Protein AF-A0A3B1C7B3-F1 (afdb_monomer)

Mean predicted aligned error: 9.5 Å

Secondary structure (DSSP, 8-state):
---THHHHHHHHHHHHHHHHHHHHHHHHHHHHHHHTTTHHHHHHHHHHHTT---TT-EE--TT-TTSHHHHHHHHHS-TT-EE-

pLDDT: mean 82.37, std 10.0, range [50.34, 93.38]

InterPro domains:
  IPR023576 UbiE/COQ5 methyltransferase, conserved site [PS01183] (28-43)
  IPR029063 S-adenosyl-L-methionine-dependent methyltransferase superfamily [G3DSA:3.40.50.150] (23-84)
  IPR029063 S-adenosyl-L-methionine-dependent methyltransferase superfamily [SSF53335] (9-82)

Organism: NCBI:txid652676

Structure (mmCIF, N/CA/C/O backbone):
data_AF-A0A3B1C7B3-F1
#
_entry.id   AF-A0A3B1C7B3-F1
#
loop_
_atom_site.group_PDB
_atom_site.id
_atom_site.type_symbol
_atom_site.label_atom_id
_atom_site.label_alt_id
_atom_site.label_comp_id
_atom_site.label_asym_id
_atom_site.label_entity_id
_atom_site.label_seq_id
_atom_site.pdbx_PDB_ins_code
_atom_site.Cartn_x
_atom_site.Cartn_y
_atom_site.Cartn_z
_atom_site.occupancy
_atom_site.B_iso_or_equiv
_atom_site.auth_seq_id
_atom_site.auth_comp_id
_atom_site.auth_asym_id
_atom_site.auth_atom_id
_atom_site.pdbx_PDB_model_num
ATOM 1 N N . MET A 1 1 ? 26.597 22.835 -35.746 1.00 50.34 1 MET A N 1
ATOM 2 C CA . MET A 1 1 ? 25.670 21.693 -35.890 1.00 50.34 1 MET A CA 1
ATOM 3 C C . MET A 1 1 ? 25.787 20.856 -34.630 1.00 50.34 1 MET A C 1
ATOM 5 O O . MET A 1 1 ? 26.864 20.326 -34.400 1.00 50.34 1 MET A O 1
ATOM 9 N N . TYR A 1 2 ? 24.755 20.816 -33.785 1.00 54.19 2 TYR A N 1
ATOM 10 C CA . TYR A 1 2 ? 24.721 19.884 -32.653 1.00 54.19 2 TYR A CA 1
ATOM 11 C C . TYR A 1 2 ? 24.352 18.494 -33.177 1.00 54.19 2 TYR A C 1
ATOM 13 O O . TYR A 1 2 ? 23.415 18.360 -33.963 1.00 54.19 2 TYR A O 1
ATOM 21 N N . ASP A 1 3 ? 25.128 17.487 -32.788 1.00 61.50 3 ASP A N 1
ATOM 22 C CA . ASP A 1 3 ? 24.943 16.097 -33.193 1.00 61.50 3 ASP A CA 1
ATOM 23 C C . ASP A 1 3 ? 23.653 15.523 -32.578 1.00 61.50 3 ASP A C 1
ATOM 25 O O . ASP A 1 3 ? 23.551 15.312 -31.368 1.00 61.50 3 ASP A O 1
ATOM 29 N N . ASN A 1 4 ? 22.654 15.287 -33.431 1.00 63.38 4 ASN A N 1
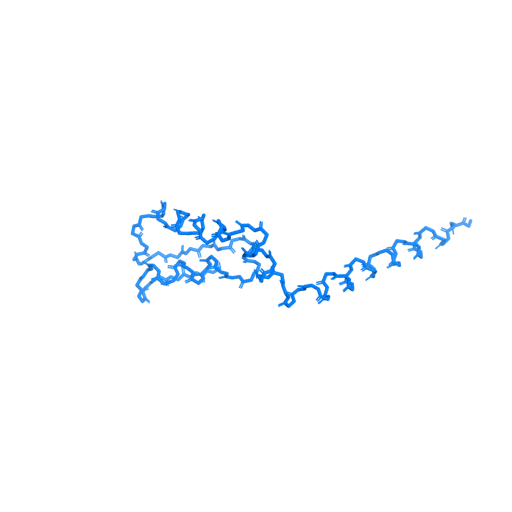ATOM 30 C CA . ASN A 1 4 ? 21.318 14.813 -33.056 1.00 63.38 4 ASN A CA 1
ATOM 31 C C . ASN A 1 4 ? 21.302 13.319 -32.654 1.00 63.38 4 ASN A C 1
ATOM 33 O O . ASN A 1 4 ? 20.277 12.785 -32.227 1.00 63.38 4 ASN A O 1
ATOM 37 N N . THR A 1 5 ? 22.443 12.632 -32.772 1.00 63.22 5 THR A N 1
ATOM 38 C CA . THR A 1 5 ? 22.613 11.207 -32.451 1.00 63.22 5 THR A CA 1
ATOM 39 C C . THR A 1 5 ? 22.467 10.933 -30.949 1.00 63.22 5 THR A C 1
ATOM 41 O O . THR A 1 5 ? 21.882 9.921 -30.553 1.00 63.22 5 THR A O 1
ATOM 44 N N . TYR A 1 6 ? 22.907 11.862 -30.089 1.00 60.44 6 TYR A N 1
ATOM 45 C CA . TYR A 1 6 ? 22.794 11.719 -28.632 1.00 60.44 6 TYR A CA 1
ATOM 46 C C . TYR A 1 6 ? 21.343 11.801 -28.138 1.00 60.44 6 TYR A C 1
ATOM 48 O O . TYR A 1 6 ? 20.938 10.966 -27.322 1.00 60.44 6 TYR A O 1
ATOM 56 N N . MET A 1 7 ? 20.539 12.733 -28.667 1.00 60.69 7 MET A N 1
ATOM 57 C CA . MET A 1 7 ? 19.107 12.830 -28.341 1.00 60.69 7 MET A CA 1
ATOM 58 C C . MET A 1 7 ? 18.346 11.585 -28.806 1.00 60.69 7 MET A C 1
ATOM 60 O O . MET A 1 7 ? 17.667 10.965 -27.990 1.00 60.69 7 MET A O 1
ATOM 64 N N . ASN A 1 8 ? 18.565 11.131 -30.047 1.00 62.97 8 ASN A N 1
ATOM 65 C CA . ASN A 1 8 ? 17.936 9.911 -30.572 1.00 62.97 8 ASN A CA 1
ATOM 66 C C . ASN A 1 8 ? 18.279 8.661 -29.740 1.00 62.97 8 ASN A C 1
ATOM 68 O O . ASN A 1 8 ? 17.411 7.832 -29.457 1.00 62.97 8 ASN A O 1
ATOM 72 N N . SER A 1 9 ? 19.535 8.518 -29.295 1.00 71.56 9 SER A N 1
ATOM 73 C CA . SER A 1 9 ? 19.946 7.385 -28.451 1.00 71.56 9 SER A CA 1
ATOM 74 C C . SER A 1 9 ? 19.289 7.410 -27.065 1.00 71.56 9 SER A C 1
ATOM 76 O O . SER A 1 9 ? 18.947 6.360 -26.517 1.00 71.56 9 SER A O 1
ATOM 78 N N . THR A 1 10 ? 19.077 8.605 -26.511 1.00 71.12 10 THR A N 1
ATOM 79 C CA . THR A 1 10 ? 18.478 8.795 -25.187 1.00 71.12 10 THR A CA 1
ATOM 80 C C . THR A 1 10 ? 16.976 8.545 -25.236 1.00 71.12 10 THR A C 1
ATOM 82 O O . THR A 1 10 ? 16.457 7.814 -24.395 1.00 71.12 10 THR A O 1
ATOM 85 N N . GLU A 1 11 ? 16.290 9.053 -26.263 1.00 74.62 11 GLU A N 1
ATOM 86 C CA . GLU A 1 11 ? 14.873 8.762 -26.509 1.00 74.62 11 GLU A CA 1
ATOM 87 C C . GLU A 1 11 ? 14.633 7.265 -26.731 1.00 74.62 11 GLU A C 1
ATOM 89 O O . GLU A 1 11 ? 13.709 6.687 -26.155 1.00 74.62 11 GLU A O 1
ATOM 94 N N . THR A 1 12 ? 15.518 6.600 -27.479 1.00 80.88 12 THR A N 1
ATOM 95 C CA . THR A 1 12 ? 15.432 5.152 -27.720 1.00 80.88 12 THR A CA 1
ATOM 96 C C . THR A 1 12 ? 15.642 4.348 -26.433 1.00 80.88 12 THR A C 1
ATOM 98 O O . THR A 1 12 ? 14.885 3.417 -26.155 1.00 80.88 12 THR A O 1
ATOM 101 N N . LYS A 1 13 ? 16.623 4.722 -25.597 1.00 80.50 13 LYS A N 1
ATOM 102 C CA . LYS A 1 13 ? 16.848 4.086 -24.287 1.00 80.50 13 LYS A CA 1
ATOM 103 C C . LYS A 1 13 ? 15.678 4.309 -23.332 1.00 80.50 13 LYS A C 1
ATOM 105 O O . LYS A 1 13 ? 15.224 3.358 -22.703 1.00 80.50 13 LYS A O 1
ATOM 110 N N . ALA A 1 14 ? 15.168 5.536 -23.242 1.00 84.00 14 ALA A N 1
ATOM 111 C CA . ALA A 1 14 ? 14.017 5.859 -22.404 1.00 84.00 14 ALA A CA 1
ATOM 112 C C . ALA A 1 14 ? 12.778 5.055 -22.822 1.00 84.00 14 ALA A C 1
ATOM 114 O O . ALA A 1 14 ? 12.069 4.524 -21.967 1.00 84.00 14 ALA A O 1
ATOM 115 N N . LYS A 1 15 ? 12.553 4.897 -24.133 1.00 85.75 15 LYS A N 1
ATOM 116 C CA . LYS A 1 15 ? 11.477 4.064 -24.677 1.00 85.75 15 LYS A CA 1
ATOM 117 C C . LYS A 1 15 ? 11.649 2.586 -24.315 1.00 85.75 15 LYS A C 1
ATOM 119 O O . LYS A 1 15 ? 10.702 1.990 -23.814 1.00 85.75 15 LYS A O 1
ATOM 124 N N . ALA A 1 16 ? 12.847 2.023 -24.479 1.00 82.75 16 ALA A N 1
ATOM 125 C CA . ALA A 1 16 ? 13.133 0.629 -24.126 1.00 82.75 16 ALA A CA 1
ATOM 126 C C . ALA A 1 16 ? 12.944 0.353 -22.623 1.00 82.75 16 ALA A C 1
ATOM 128 O O . ALA A 1 16 ? 12.341 -0.648 -22.240 1.00 82.75 16 ALA A O 1
ATOM 129 N N . VAL A 1 17 ? 13.400 1.271 -21.763 1.00 82.25 17 VAL A N 1
ATOM 130 C CA . VAL A 1 17 ? 13.178 1.195 -20.312 1.00 82.25 17 VAL A CA 1
ATOM 131 C C . VAL A 1 17 ? 11.683 1.249 -20.000 1.00 82.25 17 VAL A C 1
ATOM 133 O O . VAL A 1 17 ? 11.188 0.427 -19.232 1.00 82.25 17 VAL A O 1
ATOM 136 N N . ARG A 1 18 ? 10.938 2.162 -20.631 1.00 82.94 18 ARG A N 1
ATOM 137 C CA . ARG A 1 18 ? 9.490 2.284 -20.437 1.00 82.94 18 ARG A CA 1
ATOM 138 C C . ARG A 1 18 ? 8.744 1.025 -20.871 1.00 82.94 18 ARG A C 1
ATOM 140 O O . ARG A 1 18 ? 7.900 0.558 -20.121 1.00 82.94 18 ARG A O 1
ATOM 147 N N . GLU A 1 19 ? 9.073 0.453 -22.026 1.00 84.12 19 GLU A N 1
ATOM 148 C CA . GLU A 1 19 ? 8.472 -0.793 -22.521 1.00 84.12 19 GLU A CA 1
ATOM 149 C C . GLU A 1 19 ? 8.785 -1.981 -21.602 1.00 84.12 19 GLU A C 1
ATOM 151 O O . GLU A 1 19 ? 7.881 -2.746 -21.258 1.00 84.12 19 GLU A O 1
ATOM 156 N N . MET A 1 20 ? 10.029 -2.087 -21.121 1.00 79.75 20 MET A N 1
ATOM 157 C CA . MET A 1 20 ? 10.415 -3.078 -20.117 1.00 79.75 20 MET A CA 1
ATOM 158 C C . MET A 1 20 ? 9.564 -2.927 -18.850 1.00 79.75 20 MET A C 1
ATOM 160 O O . MET A 1 20 ? 8.920 -3.896 -18.447 1.00 79.75 20 MET A O 1
ATOM 164 N N . PHE A 1 21 ? 9.481 -1.720 -18.275 1.00 77.69 21 PHE A N 1
ATOM 165 C CA . PHE A 1 21 ? 8.664 -1.447 -17.087 1.00 77.69 21 PHE A CA 1
ATOM 166 C C . PHE A 1 21 ? 7.170 -1.699 -17.326 1.00 77.69 21 PHE A C 1
ATOM 168 O O . PHE A 1 21 ? 6.520 -2.328 -16.496 1.00 77.69 21 PHE A O 1
ATOM 175 N N . SER A 1 22 ? 6.619 -1.295 -18.472 1.00 80.12 22 SER A N 1
ATOM 176 C CA . SER A 1 22 ? 5.222 -1.562 -18.831 1.00 80.12 22 SER A CA 1
ATOM 177 C C . SER A 1 22 ? 4.925 -3.059 -18.958 1.00 80.12 22 SER A C 1
ATOM 179 O O . SER A 1 22 ? 3.840 -3.499 -18.577 1.00 80.12 22 SER A O 1
ATOM 181 N N . SER A 1 23 ? 5.879 -3.857 -19.448 1.00 79.81 23 SER A N 1
ATOM 182 C CA . SER A 1 23 ? 5.717 -5.310 -19.571 1.00 79.81 23 SER A CA 1
ATOM 183 C C . SER A 1 23 ? 5.707 -6.030 -18.217 1.00 79.81 23 SER A C 1
ATOM 185 O O . SER A 1 23 ? 4.961 -6.997 -18.040 1.00 79.81 23 SER A O 1
ATOM 187 N N . ILE A 1 24 ? 6.486 -5.538 -17.246 1.00 75.31 24 ILE A N 1
ATOM 188 C CA . ILE A 1 24 ? 6.599 -6.138 -15.911 1.00 75.31 24 ILE A CA 1
ATOM 189 C C . ILE A 1 24 ? 5.609 -5.552 -14.912 1.00 75.31 24 ILE A C 1
ATOM 191 O O . ILE A 1 24 ? 5.322 -6.231 -13.939 1.00 75.31 24 ILE A O 1
ATOM 195 N N . ALA A 1 25 ? 5.040 -4.365 -15.150 1.00 75.62 25 ALA A N 1
ATOM 196 C CA . ALA A 1 25 ? 4.130 -3.686 -14.222 1.00 75.62 25 ALA A CA 1
ATOM 197 C C . ALA A 1 25 ? 2.993 -4.598 -13.730 1.00 75.62 25 ALA A C 1
ATOM 199 O O . ALA A 1 25 ? 2.752 -4.691 -12.534 1.00 75.62 25 ALA A O 1
ATOM 200 N N . ARG A 1 26 ? 2.363 -5.371 -14.630 1.00 70.06 26 ARG A N 1
ATOM 201 C CA . ARG A 1 26 ? 1.309 -6.343 -14.261 1.00 70.06 26 ARG A CA 1
ATOM 202 C C . ARG A 1 26 ? 1.792 -7.510 -13.396 1.00 70.06 26 ARG A C 1
ATOM 204 O O . ARG A 1 26 ? 0.982 -8.151 -12.740 1.00 70.06 26 ARG A O 1
ATOM 211 N N . ARG A 1 27 ? 3.077 -7.850 -13.469 1.00 73.56 27 ARG A N 1
ATOM 212 C CA . ARG A 1 27 ? 3.697 -8.951 -12.719 1.00 73.56 27 ARG A CA 1
ATOM 213 C C . ARG A 1 27 ? 4.558 -8.442 -11.569 1.00 73.56 27 ARG A C 1
ATOM 215 O O . ARG A 1 27 ? 5.143 -9.263 -10.880 1.00 73.56 27 ARG A O 1
ATOM 222 N N . TYR A 1 28 ? 4.663 -7.130 -11.383 1.00 72.06 28 TYR A N 1
ATOM 223 C CA . TYR A 1 28 ? 5.624 -6.521 -10.478 1.00 72.06 28 TYR A CA 1
ATOM 224 C C . TYR A 1 28 ? 5.299 -6.861 -9.027 1.00 72.06 28 TYR A C 1
ATOM 226 O O . TYR A 1 28 ? 6.184 -7.311 -8.311 1.00 72.06 28 TYR A O 1
ATOM 234 N N . ASP A 1 29 ? 4.024 -6.788 -8.637 1.00 69.19 29 ASP A N 1
ATOM 235 C CA . ASP A 1 29 ? 3.582 -7.208 -7.301 1.00 69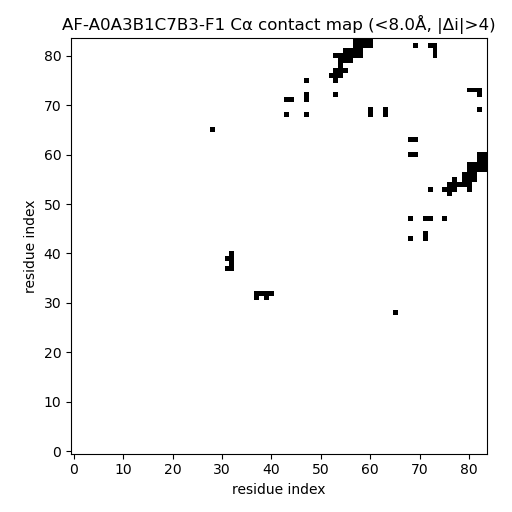.19 29 ASP A CA 1
ATOM 236 C C . ASP A 1 29 ? 3.866 -8.694 -7.059 1.00 69.19 29 ASP A C 1
ATOM 238 O O . ASP A 1 29 ? 4.460 -9.071 -6.051 1.00 69.19 29 ASP A O 1
ATOM 242 N N . PHE A 1 30 ? 3.555 -9.549 -8.040 1.00 73.50 30 PHE A N 1
ATOM 243 C CA . PHE A 1 30 ? 3.877 -10.977 -7.971 1.00 73.50 30 PHE A CA 1
ATOM 244 C C . PHE A 1 30 ? 5.386 -11.220 -7.833 1.00 73.50 30 PHE A C 1
ATOM 246 O O . PHE A 1 30 ? 5.812 -12.035 -7.017 1.00 73.50 30 PHE A O 1
ATOM 253 N N . LEU A 1 31 ? 6.199 -10.512 -8.618 1.00 74.06 31 LEU A N 1
ATOM 254 C CA . LEU A 1 31 ? 7.649 -10.643 -8.592 1.00 74.06 31 LEU A CA 1
ATOM 255 C C . LEU A 1 31 ? 8.220 -10.130 -7.267 1.00 74.06 31 LEU A C 1
ATOM 257 O O . LEU A 1 31 ? 9.123 -10.759 -6.736 1.00 74.06 31 LEU A O 1
ATOM 261 N N . ASN A 1 32 ? 7.676 -9.052 -6.702 1.00 73.81 32 ASN A N 1
ATOM 262 C CA . ASN A 1 32 ? 8.079 -8.531 -5.397 1.00 73.81 32 ASN A CA 1
ATOM 263 C C . ASN A 1 32 ? 7.777 -9.524 -4.276 1.00 73.81 32 ASN A C 1
ATOM 265 O O . ASN A 1 32 ? 8.655 -9.798 -3.458 1.00 73.81 32 ASN A O 1
ATOM 269 N N . HIS A 1 33 ? 6.589 -10.131 -4.266 1.00 72.81 33 HIS A N 1
ATOM 270 C CA . HIS A 1 33 ? 6.268 -11.189 -3.307 1.00 72.81 33 HIS A CA 1
ATOM 271 C C . HIS A 1 33 ? 7.164 -12.418 -3.497 1.00 72.81 33 HIS A C 1
ATOM 273 O O . HIS A 1 33 ? 7.656 -12.988 -2.526 1.00 72.81 33 HIS A O 1
ATOM 279 N N . PHE A 1 34 ? 7.409 -12.826 -4.744 1.00 78.94 34 PHE A N 1
ATOM 280 C CA . PHE A 1 34 ? 8.195 -14.018 -5.049 1.00 78.94 34 PHE A CA 1
ATOM 281 C C . PHE A 1 34 ? 9.690 -13.836 -4.748 1.00 78.94 34 PHE A C 1
ATOM 283 O O . PHE A 1 34 ? 10.285 -14.663 -4.062 1.00 78.94 34 PHE A O 1
ATOM 290 N N . LEU A 1 35 ? 10.297 -12.740 -5.214 1.00 74.94 35 LEU A N 1
ATOM 291 C CA . LEU A 1 35 ? 11.716 -12.428 -5.009 1.00 74.94 35 LEU A CA 1
ATOM 292 C C . LEU A 1 35 ? 12.035 -12.129 -3.546 1.00 74.94 35 LEU A C 1
ATOM 294 O O . LEU A 1 35 ? 13.121 -12.467 -3.083 1.00 74.94 35 LEU A O 1
ATOM 298 N N . SER A 1 36 ? 11.100 -11.527 -2.808 1.00 77.75 36 SER A N 1
ATOM 299 C CA . SER A 1 36 ? 11.258 -11.340 -1.365 1.00 77.75 36 SER A CA 1
ATOM 300 C C . SER A 1 36 ? 10.942 -12.601 -0.557 1.00 77.75 36 SER A C 1
ATOM 302 O O . SER A 1 36 ? 11.042 -12.560 0.666 1.00 77.75 36 SER A O 1
ATOM 304 N N . LEU A 1 37 ? 10.536 -13.709 -1.195 1.00 84.12 37 LEU A N 1
ATOM 305 C CA . LEU A 1 37 ? 10.024 -14.910 -0.523 1.00 84.12 37 LEU A CA 1
ATOM 306 C C . LEU A 1 37 ? 8.906 -14.586 0.496 1.00 84.12 37 LEU A C 1
ATOM 308 O O . LEU A 1 37 ? 8.789 -15.230 1.537 1.00 84.12 37 LEU A O 1
ATOM 312 N N . GLY A 1 38 ? 8.099 -13.556 0.217 1.00 81.25 38 GLY A N 1
ATOM 313 C CA . GLY A 1 38 ? 7.014 -13.070 1.073 1.00 81.25 38 GLY A CA 1
ATOM 314 C C . GLY A 1 38 ? 7.451 -12.237 2.284 1.00 81.25 38 GLY A C 1
ATOM 315 O O . GLY A 1 38 ? 6.620 -11.925 3.141 1.00 81.25 38 GLY A O 1
ATOM 316 N N . ILE A 1 39 ? 8.733 -11.867 2.393 1.00 85.44 39 ILE A N 1
ATOM 317 C CA . ILE A 1 39 ? 9.244 -11.013 3.481 1.00 85.44 39 ILE A CA 1
ATOM 318 C C . ILE A 1 39 ? 8.632 -9.610 3.416 1.00 85.44 39 ILE A C 1
ATOM 320 O O . ILE A 1 39 ? 8.372 -8.997 4.452 1.00 85.44 39 ILE A O 1
ATOM 324 N N . ASP A 1 40 ? 8.335 -9.121 2.215 1.00 83.38 40 ASP A N 1
ATOM 325 C CA . ASP A 1 40 ? 7.715 -7.816 1.991 1.00 83.38 40 ASP A CA 1
ATOM 326 C C . ASP A 1 40 ? 6.349 -7.676 2.695 1.00 83.38 40 ASP A C 1
ATOM 328 O O . ASP A 1 40 ? 6.028 -6.628 3.260 1.00 83.38 40 ASP A O 1
ATOM 332 N N . ILE A 1 41 ? 5.571 -8.762 2.757 1.00 83.50 41 ILE A N 1
ATOM 333 C CA . ILE A 1 41 ? 4.311 -8.823 3.509 1.00 83.50 41 ILE A CA 1
ATOM 334 C C . ILE A 1 41 ? 4.568 -8.644 5.008 1.00 83.50 41 ILE A C 1
ATOM 336 O O . ILE A 1 41 ? 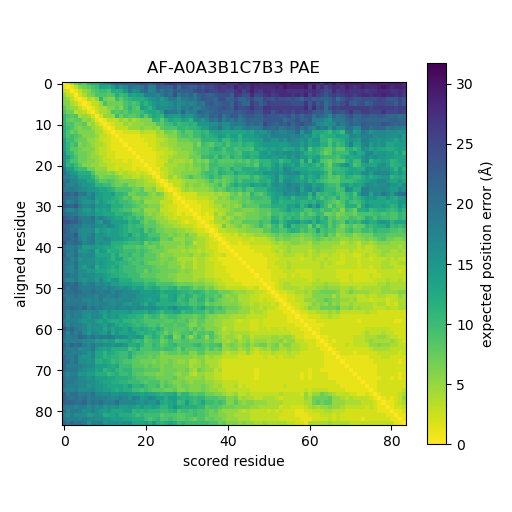3.794 -7.968 5.692 1.00 83.50 41 ILE A O 1
ATOM 340 N N . ARG A 1 42 ? 5.643 -9.242 5.535 1.00 87.06 42 ARG A N 1
ATOM 341 C CA . ARG A 1 42 ? 5.987 -9.125 6.956 1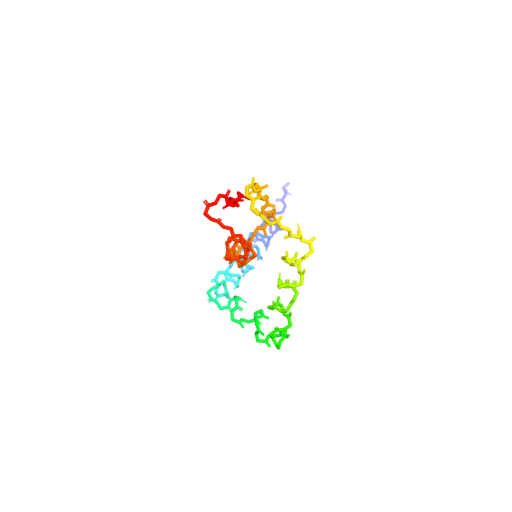.00 87.06 42 ARG A CA 1
ATOM 342 C C . ARG A 1 42 ? 6.392 -7.698 7.304 1.00 87.06 42 ARG A C 1
ATOM 344 O O . ARG A 1 42 ? 5.882 -7.164 8.284 1.00 87.06 42 ARG A O 1
ATOM 351 N N . TRP A 1 43 ? 7.205 -7.057 6.469 1.00 88.81 43 TRP A N 1
ATOM 352 C CA . TRP A 1 43 ? 7.581 -5.656 6.660 1.00 88.81 43 TRP A CA 1
ATOM 353 C C . TRP A 1 43 ? 6.385 -4.708 6.627 1.00 88.81 43 TRP A C 1
ATOM 355 O O . TRP A 1 43 ? 6.313 -3.821 7.470 1.00 88.81 43 TRP A O 1
ATOM 365 N N . ARG A 1 44 ? 5.399 -4.916 5.740 1.00 89.31 44 ARG A N 1
ATOM 366 C CA . ARG A 1 44 ? 4.158 -4.117 5.767 1.00 89.31 44 ARG A CA 1
ATOM 367 C C . ARG A 1 44 ? 3.382 -4.289 7.070 1.00 89.31 44 ARG A C 1
ATOM 369 O O . ARG A 1 44 ? 2.921 -3.302 7.630 1.00 89.31 44 ARG A O 1
ATOM 376 N N . LYS A 1 45 ? 3.252 -5.519 7.578 1.00 88.62 45 LYS A N 1
ATOM 377 C CA . LYS A 1 45 ? 2.576 -5.768 8.863 1.00 88.62 45 LYS A CA 1
ATOM 378 C C . LYS A 1 45 ? 3.302 -5.104 10.030 1.00 88.62 45 LYS A C 1
ATOM 380 O O . LYS A 1 45 ? 2.652 -4.494 10.872 1.00 88.62 45 LYS A O 1
ATOM 385 N N . GLU A 1 46 ? 4.628 -5.211 10.067 1.00 91.06 46 GLU A N 1
ATOM 386 C CA . GLU A 1 46 ? 5.449 -4.560 11.090 1.00 91.06 46 GLU A CA 1
ATOM 387 C C . GLU A 1 46 ? 5.331 -3.031 10.993 1.00 91.06 46 GLU A C 1
ATOM 389 O O . GLU A 1 46 ? 5.070 -2.382 12.000 1.00 91.06 46 GLU A O 1
ATOM 394 N N . ALA A 1 47 ? 5.404 -2.458 9.787 1.00 90.75 47 ALA A N 1
ATOM 395 C CA . ALA A 1 47 ? 5.215 -1.025 9.563 1.00 90.75 47 ALA A CA 1
ATOM 396 C C . ALA A 1 47 ? 3.842 -0.534 10.044 1.00 90.75 47 ALA A C 1
ATOM 398 O O . ALA A 1 47 ? 3.757 0.489 10.717 1.00 90.75 47 ALA A O 1
ATOM 399 N N . VAL A 1 48 ? 2.772 -1.285 9.761 1.00 91.56 48 VAL A N 1
ATOM 400 C CA . VAL A 1 48 ? 1.424 -0.951 10.239 1.00 91.56 48 VAL A CA 1
ATOM 401 C C . VAL A 1 48 ? 1.338 -1.016 11.768 1.00 91.56 48 VAL A C 1
ATOM 403 O O . VAL A 1 48 ? 0.775 -0.119 12.392 1.00 91.56 48 VAL A O 1
ATOM 406 N N . ALA A 1 49 ? 1.951 -2.027 12.390 1.00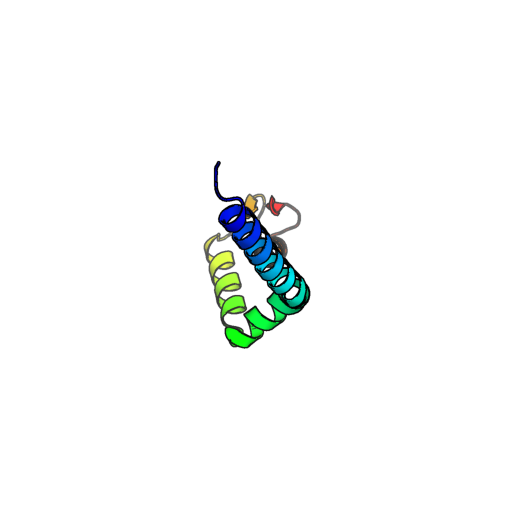 90.00 49 ALA A N 1
ATOM 407 C CA . ALA A 1 49 ? 1.963 -2.175 13.845 1.00 90.00 49 ALA A CA 1
ATOM 408 C C . ALA A 1 49 ? 2.680 -1.017 14.565 1.00 90.00 49 ALA A C 1
ATOM 410 O O . ALA A 1 49 ? 2.306 -0.667 15.686 1.00 90.00 49 ALA A O 1
ATOM 411 N N . LEU A 1 50 ? 3.669 -0.384 13.922 1.00 90.19 50 LEU A N 1
ATOM 412 C CA . LEU A 1 50 ? 4.389 0.762 14.488 1.00 90.19 50 LEU A CA 1
ATOM 413 C C . LEU A 1 50 ? 3.508 2.013 14.665 1.00 90.19 50 LEU A C 1
ATOM 415 O O . LEU A 1 50 ? 3.837 2.861 15.492 1.00 90.19 50 LEU A O 1
ATOM 419 N N . PHE A 1 51 ? 2.380 2.136 13.955 1.00 85.88 51 PHE A N 1
ATOM 420 C CA . PHE A 1 51 ? 1.468 3.279 14.115 1.00 85.88 51 PHE A CA 1
ATOM 421 C C . PHE A 1 51 ? 0.637 3.241 15.411 1.00 85.88 51 PHE A C 1
ATOM 423 O O . PHE A 1 51 ? 0.037 4.260 15.787 1.00 85.88 51 PHE A O 1
ATOM 430 N N . GLY A 1 52 ? 0.594 2.096 16.103 1.00 85.12 52 GLY A N 1
ATOM 431 C CA . GLY A 1 52 ? -0.283 1.876 17.252 1.00 85.12 52 GLY A CA 1
ATOM 432 C C . GLY A 1 52 ? -1.761 1.894 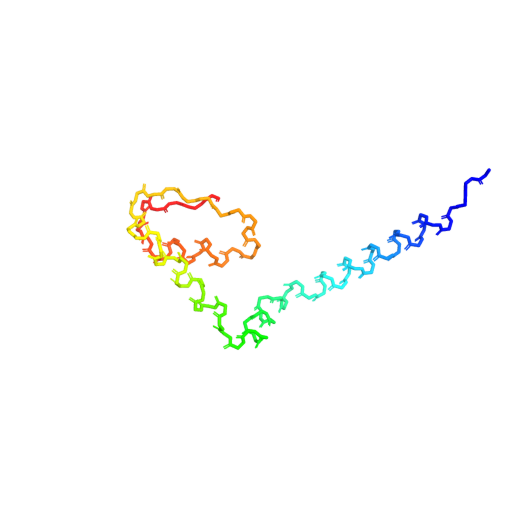16.847 1.00 85.12 52 GLY A C 1
ATOM 433 O O . GLY A 1 52 ? -2.128 1.356 15.807 1.00 85.12 52 GLY A O 1
ATOM 434 N N . SER A 1 53 ? -2.625 2.519 17.656 1.00 87.12 53 SER A N 1
ATOM 435 C CA . SER A 1 53 ? -4.034 2.696 17.273 1.00 87.12 53 SER A CA 1
ATOM 436 C C . SER A 1 53 ? -4.148 3.606 16.049 1.00 87.12 53 SER A C 1
ATOM 438 O O . SER A 1 53 ? -3.593 4.710 16.044 1.00 87.12 53 SER A O 1
ATOM 440 N N . LEU A 1 54 ? -4.873 3.144 15.032 1.00 89.19 54 LEU A N 1
ATOM 441 C CA . LEU A 1 54 ? -5.176 3.890 13.810 1.00 89.19 54 LEU A CA 1
ATOM 442 C C . LEU A 1 54 ? -6.556 4.565 13.838 1.00 89.19 54 LEU A C 1
ATOM 444 O O . LEU A 1 54 ? -6.810 5.421 12.998 1.00 89.19 54 LEU A O 1
ATOM 448 N N . ALA A 1 55 ? -7.396 4.245 14.829 1.00 87.88 55 ALA A N 1
ATOM 449 C CA . ALA A 1 55 ? -8.742 4.797 14.968 1.00 87.88 55 ALA A CA 1
ATOM 450 C C . ALA A 1 55 ? -8.737 6.335 14.912 1.00 87.88 55 ALA A C 1
ATOM 452 O O . ALA A 1 55 ? -8.014 6.997 15.666 1.00 87.88 55 ALA A O 1
ATOM 453 N N . GLY A 1 56 ? -9.532 6.891 13.999 1.00 88.38 56 GLY A N 1
ATOM 454 C CA . GLY A 1 56 ? -9.685 8.328 13.774 1.00 88.38 56 GLY A CA 1
ATOM 455 C C . GLY A 1 56 ? -8.476 9.035 13.157 1.00 88.38 56 GLY A C 1
ATOM 456 O O . GLY A 1 56 ? -8.432 10.266 13.173 1.00 88.38 56 GLY A O 1
ATOM 457 N N . LYS A 1 57 ? -7.471 8.303 12.654 1.00 91.81 57 LYS A N 1
ATOM 458 C CA . LYS A 1 57 ? -6.282 8.902 12.032 1.00 91.81 57 LYS A CA 1
ATOM 459 C C . LYS A 1 57 ? -6.426 9.039 10.519 1.00 91.81 57 LYS A C 1
ATOM 461 O O . LYS A 1 57 ? -6.945 8.157 9.838 1.00 91.81 57 LYS A O 1
ATOM 466 N N . ASN A 1 58 ? -5.836 10.117 10.005 1.00 92.81 58 ASN A N 1
ATOM 467 C CA . ASN A 1 58 ? -5.584 10.315 8.582 1.00 92.81 58 ASN A CA 1
ATOM 468 C C . ASN A 1 58 ? -4.101 10.044 8.315 1.00 92.81 58 ASN A C 1
ATOM 470 O O . ASN A 1 58 ? -3.239 10.708 8.896 1.00 92.81 58 ASN A O 1
ATOM 474 N N . VAL A 1 59 ? -3.805 9.061 7.469 1.00 92.88 59 VAL A N 1
ATOM 475 C CA . VAL A 1 59 ? -2.438 8.635 7.142 1.00 92.88 59 VAL A CA 1
ATOM 476 C C . VAL A 1 59 ? -2.115 9.012 5.699 1.00 92.88 59 VAL A C 1
ATOM 478 O O . VAL A 1 59 ? -2.941 8.824 4.817 1.00 92.88 59 VAL A O 1
ATOM 481 N N . LEU A 1 60 ? -0.919 9.546 5.454 1.00 93.06 60 LEU A N 1
ATOM 482 C CA . LEU A 1 60 ? -0.438 9.871 4.109 1.00 93.06 60 LEU A CA 1
ATOM 483 C C . LEU A 1 60 ? 0.520 8.773 3.625 1.00 93.06 60 LEU A C 1
ATOM 485 O O . LEU A 1 60 ? 1.562 8.566 4.250 1.00 93.06 60 LEU A O 1
ATOM 489 N N . ASP A 1 61 ? 0.192 8.099 2.521 1.00 92.44 61 ASP A N 1
ATOM 490 C CA . ASP A 1 61 ? 1.048 7.089 1.883 1.00 92.44 61 ASP A CA 1
ATOM 491 C C . ASP A 1 61 ? 1.847 7.718 0.730 1.00 92.44 61 ASP A C 1
ATOM 493 O O . ASP A 1 61 ? 1.411 7.817 -0.422 1.00 92.44 61 ASP A O 1
ATOM 497 N N . VAL A 1 62 ? 3.048 8.200 1.056 1.00 92.44 62 VAL A N 1
ATOM 498 C CA . VAL A 1 62 ? 3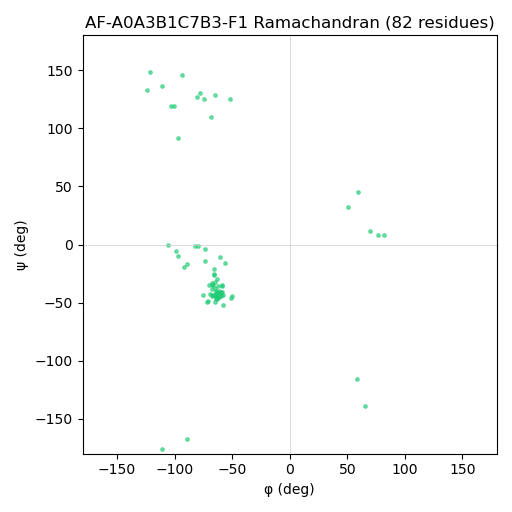.920 8.863 0.083 1.00 92.44 62 VAL A CA 1
ATOM 499 C C . VAL A 1 62 ? 4.547 7.829 -0.846 1.00 92.44 62 VAL A C 1
ATOM 501 O O . VAL A 1 62 ? 5.251 6.928 -0.401 1.00 92.44 62 VAL A O 1
ATOM 504 N N . ALA A 1 63 ? 4.371 8.030 -2.155 1.00 88.25 63 ALA A N 1
ATOM 505 C CA . ALA A 1 63 ? 4.856 7.119 -3.193 1.00 88.25 63 ALA A CA 1
ATOM 506 C C . ALA A 1 63 ? 4.281 5.692 -3.061 1.00 88.25 63 ALA A C 1
ATOM 508 O O . ALA A 1 63 ? 5.006 4.712 -3.225 1.00 88.25 63 ALA A O 1
ATOM 509 N N . CYS A 1 64 ? 2.965 5.590 -2.829 1.00 86.69 64 CYS A N 1
ATOM 510 C CA . CYS A 1 64 ? 2.251 4.347 -2.504 1.00 86.69 64 CYS A CA 1
ATOM 511 C C . CYS A 1 64 ? 2.398 3.194 -3.519 1.00 86.69 64 CYS A C 1
ATOM 513 O O . CYS A 1 64 ? 2.092 2.043 -3.202 1.00 86.69 64 CYS A O 1
ATOM 515 N N . GLY A 1 65 ? 2.864 3.468 -4.742 1.00 84.44 65 GLY A N 1
ATOM 516 C CA . GLY A 1 65 ? 3.060 2.454 -5.773 1.00 84.44 65 GLY A CA 1
ATOM 517 C C . GLY A 1 65 ? 1.751 1.731 -6.090 1.00 84.44 65 GLY A C 1
ATOM 518 O O . GLY A 1 65 ? 0.807 2.342 -6.582 1.00 84.44 65 GLY A O 1
ATOM 519 N N . THR A 1 66 ? 1.695 0.429 -5.818 1.00 82.50 66 THR A N 1
ATOM 520 C CA . THR A 1 66 ? 0.505 -0.410 -6.032 1.00 82.50 66 THR A CA 1
ATOM 521 C C . THR A 1 66 ? -0.531 -0.322 -4.907 1.00 82.50 66 THR A C 1
ATOM 523 O O . THR A 1 66 ? -1.613 -0.890 -5.023 1.00 82.50 66 THR A O 1
ATOM 526 N N . GLY A 1 67 ? -0.255 0.455 -3.853 1.00 88.31 67 GLY A N 1
ATOM 527 C CA . GLY A 1 67 ? -1.211 0.775 -2.790 1.00 88.31 67 GLY A CA 1
ATOM 528 C C . GLY A 1 67 ? -1.345 -0.298 -1.706 1.00 88.31 67 GLY A C 1
ATOM 529 O O . GLY A 1 67 ? -2.211 -0.188 -0.838 1.00 88.31 67 GLY A O 1
ATOM 530 N N . ASP A 1 68 ? -0.491 -1.324 -1.712 1.00 88.00 68 ASP A N 1
ATOM 531 C CA . ASP A 1 68 ? -0.553 -2.427 -0.744 1.00 88.00 68 ASP A CA 1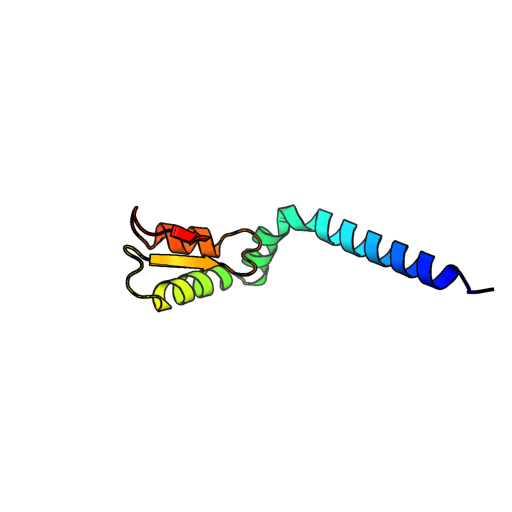
ATOM 532 C C . ASP A 1 68 ? -0.427 -1.964 0.715 1.00 88.00 68 ASP A C 1
ATOM 534 O O . ASP A 1 68 ? -1.046 -2.550 1.609 1.00 88.00 68 ASP A O 1
ATOM 538 N N . LEU A 1 69 ? 0.374 -0.924 0.976 1.00 90.69 69 LEU A N 1
ATOM 539 C CA . LEU A 1 69 ? 0.530 -0.362 2.317 1.00 90.69 69 LEU A CA 1
ATOM 540 C C . LEU A 1 69 ? -0.727 0.404 2.743 1.00 90.69 69 LEU A C 1
ATOM 542 O O . LEU A 1 69 ? -1.267 0.105 3.807 1.00 90.69 69 LEU A O 1
ATOM 546 N N . ALA A 1 70 ? -1.242 1.305 1.903 1.00 92.38 70 ALA A N 1
ATOM 547 C CA . ALA A 1 70 ? -2.518 1.980 2.136 1.00 92.38 70 ALA A CA 1
ATOM 548 C C . ALA A 1 70 ? -3.662 0.997 2.446 1.00 92.38 70 ALA A C 1
ATOM 550 O O . ALA A 1 70 ? -4.384 1.166 3.431 1.00 92.38 70 ALA A O 1
ATOM 551 N N . ILE A 1 71 ? -3.786 -0.087 1.672 1.00 91.50 71 ILE A N 1
ATOM 552 C CA . ILE A 1 71 ? -4.792 -1.135 1.911 1.00 91.50 71 ILE A CA 1
ATOM 553 C C . ILE A 1 71 ? -4.561 -1.827 3.262 1.00 91.50 71 ILE A C 1
ATOM 555 O O . ILE A 1 71 ? -5.521 -2.121 3.978 1.00 91.50 71 ILE A O 1
ATOM 559 N N . ALA A 1 72 ? -3.306 -2.110 3.623 1.00 91.50 72 ALA A N 1
ATOM 560 C CA . ALA A 1 72 ? -2.975 -2.724 4.906 1.00 91.50 72 ALA A CA 1
ATOM 561 C C . ALA A 1 72 ? -3.310 -1.807 6.096 1.00 91.50 72 ALA A C 1
ATOM 563 O O . ALA A 1 72 ? -3.801 -2.302 7.108 1.00 91.50 72 ALA A O 1
ATOM 564 N N . ILE A 1 73 ? -3.098 -0.494 5.960 1.00 92.88 73 ILE A N 1
ATOM 565 C CA . ILE A 1 73 ? -3.430 0.512 6.979 1.00 92.88 73 ILE A CA 1
ATOM 566 C C . ILE A 1 73 ? -4.945 0.574 7.198 1.00 92.88 73 ILE A C 1
ATOM 568 O O . ILE A 1 73 ? -5.389 0.448 8.336 1.00 92.88 73 ILE A O 1
ATOM 572 N N . VAL A 1 74 ? -5.745 0.680 6.130 1.00 92.06 74 VAL A N 1
ATOM 573 C CA . VAL A 1 74 ? -7.218 0.709 6.239 1.00 92.06 74 VAL A CA 1
ATOM 574 C C . VAL A 1 74 ? -7.750 -0.565 6.899 1.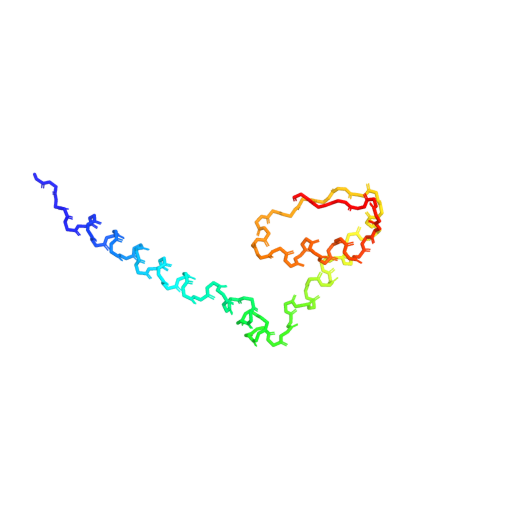00 92.06 74 VAL A C 1
ATOM 576 O O . VAL A 1 74 ? -8.602 -0.495 7.774 1.00 92.06 74 VAL A O 1
ATOM 579 N N . LYS A 1 75 ? -7.212 -1.738 6.538 1.00 90.81 75 LYS A N 1
ATOM 580 C CA . LYS A 1 75 ? -7.617 -3.023 7.139 1.00 90.81 75 LYS A CA 1
ATOM 581 C C . LYS A 1 75 ? -7.267 -3.157 8.621 1.00 90.81 75 LYS A C 1
ATOM 583 O O . LYS A 1 75 ? -7.882 -3.970 9.305 1.00 90.81 75 LYS A O 1
ATOM 588 N N . ALA A 1 76 ? -6.239 -2.453 9.083 1.00 90.88 76 ALA A N 1
ATOM 589 C CA . ALA A 1 76 ? -5.816 -2.467 10.479 1.00 90.88 76 ALA A CA 1
ATOM 590 C C . ALA A 1 76 ? -6.515 -1.392 11.329 1.00 90.88 76 ALA A C 1
ATOM 592 O O . ALA A 1 76 ? -6.471 -1.475 12.556 1.00 90.88 76 ALA A O 1
ATOM 593 N N . GLY A 1 77 ? -7.115 -0.387 10.688 1.00 88.75 77 GLY A N 1
ATOM 594 C CA . GLY A 1 77 ? -7.917 0.652 11.323 1.00 88.75 77 GLY A CA 1
ATOM 595 C C . GLY A 1 77 ? -9.398 0.288 11.447 1.00 88.75 77 GLY A C 1
ATOM 596 O O . GLY A 1 77 ? -9.801 -0.860 11.269 1.00 88.75 77 GLY A O 1
ATOM 597 N N . ASP A 1 78 ? -10.202 1.293 11.771 1.00 89.19 78 ASP A N 1
ATOM 598 C CA . ASP A 1 78 ? -11.666 1.234 11.781 1.00 89.19 78 ASP A CA 1
ATOM 599 C C . ASP A 1 78 ? -12.261 2.098 10.656 1.00 89.19 78 ASP A C 1
ATOM 601 O O . ASP A 1 78 ? -11.535 2.722 9.878 1.00 89.19 78 ASP A O 1
ATOM 605 N N . ASP A 1 79 ? -13.590 2.192 10.606 1.00 89.62 79 ASP A N 1
ATOM 606 C CA . ASP A 1 79 ? -14.326 2.969 9.599 1.00 89.62 79 ASP A CA 1
ATOM 607 C C . ASP A 1 79 ? -14.004 4.478 9.615 1.00 89.62 79 ASP A C 1
ATOM 609 O O . ASP A 1 79 ? -14.399 5.210 8.707 1.00 89.62 79 ASP A O 1
ATOM 613 N N . THR A 1 80 ? -13.297 4.967 10.640 1.00 90.88 80 THR A N 1
ATOM 614 C CA . THR A 1 80 ? -12.878 6.371 10.764 1.00 90.88 80 THR A CA 1
ATOM 615 C C . THR A 1 80 ? -11.433 6.609 10.324 1.00 90.88 80 THR A C 1
ATOM 617 O O . THR A 1 80 ? -10.988 7.754 10.263 1.00 90.88 80 THR A O 1
ATOM 620 N N . THR A 1 81 ? -10.693 5.546 10.005 1.00 91.75 81 THR A N 1
ATOM 621 C CA . THR A 1 81 ? -9.316 5.626 9.516 1.00 91.75 81 THR A CA 1
ATOM 622 C C . THR A 1 81 ? -9.317 5.951 8.026 1.00 91.75 81 THR A C 1
ATOM 624 O O . THR A 1 81 ? -9.935 5.243 7.232 1.00 91.75 81 THR A O 1
ATOM 627 N N . THR A 1 82 ? -8.590 6.991 7.618 1.00 93.31 82 THR A N 1
ATOM 628 C CA . THR A 1 82 ? -8.460 7.349 6.197 1.00 93.31 82 THR A CA 1
ATOM 629 C C . THR A 1 82 ? -7.004 7.332 5.751 1.00 93.31 82 THR A C 1
ATOM 631 O O . THR A 1 82 ? -6.093 7.606 6.536 1.00 93.31 82 THR A O 1
ATOM 634 N N . VAL A 1 83 ? -6.780 6.994 4.479 1.00 93.38 83 VAL A N 1
ATOM 635 C CA . VAL A 1 83 ? -5.457 7.034 3.845 1.00 93.38 83 VAL A CA 1
ATOM 636 C C . VAL A 1 83 ? -5.537 7.914 2.604 1.00 93.38 83 VAL A C 1
ATOM 638 O O . VAL A 1 83 ? -6.488 7.795 1.832 1.00 93.38 83 VAL A O 1
ATOM 641 N N . THR A 1 84 ? -4.577 8.825 2.450 1.00 91.12 84 THR A N 1
ATOM 642 C CA . THR A 1 84 ? -4.442 9.752 1.312 1.00 91.12 84 THR A CA 1
ATOM 643 C C . THR A 1 84 ? -3.099 9.559 0.629 1.00 91.12 84 THR A C 1
ATOM 645 O O . THR A 1 84 ? -2.139 9.182 1.337 1.00 91.12 84 THR A O 1
#

Radius of gyration: 19.38 Å; Cα contacts (8 Å, |Δi|>4): 53; chains: 1; bounding box: 40×37×53 Å

Foldseek 3Di:
DPDCVVVVVVVVVVVVVVVVCVVCLVCVVVCVCVVCVNVVVVVLVVVLVVVPAQEQDEAEDPPCRVVPSVVSNDVRYDPNGHYD

Nearest PDB structures (foldseek):
  2pwy-assembly1_A  TM=8.236E-01  e=3.470E-01  Thermus thermophilus HB27
  5c0o-assembly1_G  TM=8.265E-01  e=4.836E-01  Thermus thermophilus HB27
  4lwo-assembly2_G  TM=6.899E-01  e=4.525E-01  Trypanosoma brucei brucei TREU927
  5c0o-assembly1_E  TM=8.288E-01  e=1.147E+00  Thermus thermophilus HB27

Solvent-accessible surface area (backbone atoms only — not comparable to full-atom values): 4952 Å² total; per-residue (Å²): 134,83,74,64,62,62,58,54,52,49,56,51,49,54,48,52,53,48,52,53,50,63,70,40,56,87,46,41,67,59,46,48,38,57,76,46,73,46,48,59,61,53,52,49,53,53,57,49,59,71,65,58,81,38,68,69,36,79,43,77,53,82,84,47,82,90,36,65,60,53,54,51,46,48,71,71,28,46,98,59,29,45,72,87

Sequence (84 aa):
MYDNTYMNSTETKAKAVREMFSSIARRYDFLNHFLSLGIDIRWRKEAVALFGSLAGKNVLDVACGTGDLAIAIVKAGDDTTTVT